Protein AF-A0A9D9U842-F1 (afdb_monomer_lite)

Secondary structure (DSSP, 8-state):
--EEEEEEEEEEES-HHHHHHHHHHTS-PEEPSS-TT-----TT-TT-S-TTTTS-B-TTS-EEEESSSBS-SEEEEE-SSS-EEEEEEEEESSHHHHHHHHHHHHHTT--EEEPPHHHHHTTTEEEEEEEE-TT--EEEEEEEE-B------TTS-----GGGS--

Foldseek 3Di:
DDFQEFQAFEKEDQAQPVVLCCCQVPVLWFWQCAQQLFDCADPPDPPRGHPCNRVQADPQRKGFTAAFQFSGHYIYHYDPDDMDTQEIETEDADDVRLVVVQVVCVVVVWDKDWDDCSVCSNQQFRTWMWTADPVRHIYIYTYHGDGPGDDDGSVRDHDDCVSVYGD

Sequence (167 aa):
MKICALGYIGIGVPDPRACLDYATSVLGLMPARACPGEDWGMPAVPGSGPASAGSGIAADGSVYLKMDDWQWRIGVHPRAGRAGLMYLGLEVAGALELEQALAELRAAGCEARAATETEARARAVTGMGHTRDPMGTAIELVYGPVKDRKFVSPAGMEFGAGALGVG

Structure (mmCIF, N/CA/C/O backbone):
data_AF-A0A9D9U842-F1
#
_entry.id   AF-A0A9D9U842-F1
#
loop_
_atom_site.group_PDB
_atom_site.id
_atom_site.type_symbol
_atom_site.label_atom_id
_atom_site.label_alt_id
_atom_site.label_comp_id
_atom_site.label_asym_id
_atom_site.label_entity_id
_atom_site.label_seq_id
_atom_site.pdbx_PDB_ins_code
_atom_site.Cartn_x
_atom_site.Cartn_y
_atom_site.Cartn_z
_atom_site.occupancy
_atom_site.B_iso_or_equiv
_atom_site.auth_seq_id
_atom_site.auth_comp_id
_atom_site.auth_asym_id
_atom_site.auth_atom_id
_atom_site.pdbx_PDB_model_num
ATOM 1 N N . MET A 1 1 ? -18.856 -1.326 11.907 1.00 83.62 1 MET A N 1
ATOM 2 C CA . MET A 1 1 ? -17.689 -1.207 11.011 1.00 83.62 1 MET A CA 1
ATOM 3 C C . MET A 1 1 ? -17.919 -2.102 9.807 1.00 83.62 1 MET A C 1
ATOM 5 O O . MET A 1 1 ? -18.192 -3.283 9.993 1.00 83.62 1 MET A O 1
ATOM 9 N N . LYS A 1 2 ? -17.848 -1.558 8.586 1.00 88.62 2 LYS A N 1
ATOM 10 C CA . LYS A 1 2 ? -18.031 -2.317 7.340 1.00 88.62 2 LYS A CA 1
ATOM 11 C C . LYS A 1 2 ? -16.715 -2.356 6.565 1.00 88.62 2 LYS A C 1
ATOM 13 O O . LYS A 1 2 ? -16.320 -1.350 5.987 1.00 88.62 2 LYS A O 1
ATOM 18 N N . ILE A 1 3 ? -16.060 -3.514 6.572 1.00 92.38 3 ILE A N 1
ATOM 19 C CA . ILE A 1 3 ? -14.848 -3.769 5.785 1.00 92.38 3 ILE A CA 1
ATOM 20 C C . ILE A 1 3 ? -15.253 -4.325 4.420 1.00 92.38 3 ILE A C 1
ATOM 22 O O . ILE A 1 3 ? -16.099 -5.216 4.338 1.00 92.38 3 ILE A O 1
ATOM 26 N N . CYS A 1 4 ? -14.666 -3.779 3.359 1.00 92.44 4 CYS A N 1
ATOM 27 C CA . CYS A 1 4 ? -14.902 -4.183 1.978 1.00 92.44 4 CYS A CA 1
ATOM 28 C C . CYS A 1 4 ? -13.992 -5.344 1.573 1.00 92.44 4 CYS A C 1
ATOM 30 O O . CYS A 1 4 ? -14.483 -6.339 1.051 1.00 92.44 4 CYS A O 1
ATOM 32 N N . ALA A 1 5 ? -12.686 -5.220 1.822 1.00 92.50 5 ALA A N 1
ATOM 33 C CA . ALA A 1 5 ? -11.689 -6.205 1.416 1.00 92.50 5 ALA A CA 1
ATOM 34 C C . ALA A 1 5 ? -10.371 -6.036 2.189 1.00 92.50 5 ALA A C 1
ATOM 36 O O . ALA A 1 5 ? -10.120 -5.002 2.816 1.00 92.50 5 ALA A O 1
ATOM 37 N N . LEU A 1 6 ? -9.495 -7.039 2.085 1.00 94.69 6 LEU A N 1
ATOM 38 C CA . LEU A 1 6 ? -8.070 -6.860 2.359 1.00 94.69 6 LEU A CA 1
ATOM 39 C C . LEU A 1 6 ? -7.451 -6.058 1.204 1.00 94.69 6 LEU A C 1
ATOM 41 O O . LEU A 1 6 ? -7.410 -6.519 0.065 1.00 94.69 6 LEU A O 1
ATOM 45 N N . GLY A 1 7 ? -6.998 -4.844 1.503 1.00 95.00 7 GLY A N 1
ATOM 46 C CA . GLY A 1 7 ? -6.401 -3.912 0.552 1.00 95.00 7 GLY A CA 1
ATOM 47 C C . GLY A 1 7 ? -4.949 -4.256 0.244 1.00 95.00 7 GLY A C 1
ATOM 48 O O . GLY A 1 7 ? -4.604 -4.493 -0.910 1.00 95.00 7 GLY A O 1
ATOM 49 N N . TYR A 1 8 ? -4.099 -4.307 1.265 1.00 97.31 8 TYR A N 1
ATOM 50 C CA . TYR A 1 8 ? -2.678 -4.614 1.105 1.00 97.31 8 TYR A CA 1
ATOM 51 C C . TYR A 1 8 ? -2.069 -5.180 2.385 1.00 97.31 8 TYR A C 1
ATOM 53 O O . TYR A 1 8 ? -2.651 -5.084 3.468 1.00 97.31 8 TYR A O 1
ATOM 61 N N . ILE A 1 9 ? -0.857 -5.717 2.270 1.00 97.94 9 ILE A N 1
ATOM 62 C CA . ILE A 1 9 ? -0.043 -6.132 3.416 1.00 97.94 9 ILE A CA 1
ATOM 63 C C . ILE A 1 9 ? 1.366 -5.548 3.325 1.00 97.94 9 ILE A C 1
ATOM 65 O O . ILE A 1 9 ? 1.899 -5.354 2.232 1.00 97.94 9 ILE A O 1
ATOM 69 N N . GLY A 1 10 ? 1.972 -5.306 4.482 1.00 98.19 10 GLY A N 1
ATOM 70 C CA . GLY A 1 10 ? 3.379 -4.950 4.618 1.00 98.19 10 GLY A CA 1
ATOM 71 C C . GLY A 1 10 ? 4.131 -6.018 5.386 1.00 98.19 10 GLY A C 1
ATOM 72 O O . GLY A 1 10 ? 3.723 -6.362 6.496 1.00 98.19 10 GLY A O 1
ATOM 73 N N . ILE A 1 11 ? 5.236 -6.517 4.846 1.00 97.88 11 ILE A N 1
ATOM 74 C CA . ILE A 1 11 ? 6.110 -7.481 5.521 1.00 97.88 11 ILE A CA 1
ATOM 75 C C . ILE A 1 11 ? 7.526 -6.926 5.649 1.00 97.88 11 ILE A C 1
ATOM 77 O O . ILE A 1 11 ? 8.030 -6.268 4.748 1.00 97.88 11 ILE A O 1
ATOM 81 N N . GLY A 1 12 ? 8.175 -7.191 6.776 1.00 98.06 12 GLY A N 1
ATOM 82 C CA . GLY A 1 12 ? 9.579 -6.858 6.996 1.00 98.06 12 GLY A CA 1
ATOM 83 C C . GLY A 1 12 ? 10.440 -8.090 6.783 1.00 98.06 12 GLY A C 1
ATOM 84 O O . GLY A 1 12 ? 10.120 -9.143 7.337 1.00 98.06 12 GLY A O 1
ATOM 85 N N . VAL A 1 13 ? 11.524 -7.970 6.019 1.00 97.94 13 VAL A N 1
ATOM 86 C CA . VAL A 1 13 ? 12.458 -9.071 5.731 1.00 97.94 13 VAL A CA 1
ATOM 87 C C . VAL A 1 13 ? 13.910 -8.572 5.681 1.00 97.94 13 VAL A C 1
ATOM 89 O O . VAL A 1 13 ? 14.136 -7.395 5.401 1.00 97.94 13 VAL A O 1
ATOM 92 N N . PRO A 1 14 ? 14.911 -9.447 5.897 1.00 96.81 14 PRO A N 1
ATOM 93 C CA . PRO A 1 14 ? 16.318 -9.064 5.760 1.00 96.81 14 PRO A CA 1
ATOM 94 C C . PRO A 1 14 ? 16.729 -8.695 4.328 1.00 96.81 14 PRO A C 1
ATOM 96 O O . PRO A 1 14 ? 17.587 -7.837 4.156 1.00 96.81 14 PRO A O 1
ATOM 99 N N . ASP A 1 15 ? 16.118 -9.329 3.320 1.00 96.69 15 ASP A N 1
ATOM 100 C CA . ASP A 1 15 ? 16.435 -9.118 1.904 1.00 96.69 15 ASP A CA 1
ATOM 101 C C . ASP A 1 15 ? 15.155 -8.964 1.058 1.00 96.69 15 ASP A C 1
ATOM 103 O O . ASP A 1 15 ? 14.601 -9.951 0.561 1.00 96.69 15 ASP A O 1
ATOM 107 N N . PRO A 1 16 ? 14.649 -7.726 0.894 1.00 98.19 16 PRO A N 1
ATOM 108 C CA . PRO A 1 16 ? 13.497 -7.457 0.037 1.00 98.19 16 PRO A CA 1
ATOM 109 C C . PRO A 1 16 ? 13.744 -7.787 -1.436 1.00 98.19 16 PRO A C 1
ATOM 111 O O . PRO A 1 16 ? 12.796 -8.106 -2.158 1.00 98.19 16 PRO A O 1
ATOM 114 N N . ARG A 1 17 ? 15.000 -7.737 -1.900 1.00 97.56 17 ARG A N 1
ATOM 115 C CA . ARG A 1 17 ? 15.325 -7.980 -3.305 1.00 97.56 17 ARG A CA 1
ATOM 116 C C . ARG A 1 17 ? 15.149 -9.450 -3.665 1.00 97.56 17 ARG A C 1
ATOM 118 O O . ARG A 1 17 ? 14.529 -9.740 -4.684 1.00 97.56 17 ARG A O 1
ATOM 125 N N . ALA A 1 18 ? 15.585 -10.360 -2.798 1.00 97.19 18 ALA A N 1
ATOM 126 C CA . ALA A 1 18 ? 15.311 -11.786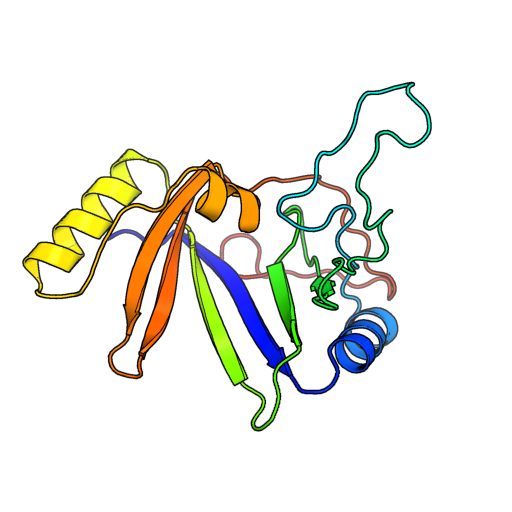 -2.968 1.00 97.19 18 ALA A CA 1
ATOM 127 C C . ALA A 1 18 ? 13.799 -12.079 -3.036 1.00 97.19 18 ALA A C 1
ATOM 129 O O . ALA A 1 18 ? 13.356 -12.900 -3.842 1.00 97.19 18 ALA A O 1
ATOM 130 N N . CYS A 1 19 ? 12.987 -11.376 -2.236 1.00 97.25 19 CYS A N 1
ATOM 131 C CA . CYS A 1 19 ? 11.530 -11.491 -2.307 1.00 97.25 19 CYS A CA 1
ATOM 132 C C . CYS A 1 19 ? 10.965 -10.974 -3.636 1.00 97.25 19 CYS A C 1
ATOM 134 O O . CYS A 1 19 ? 10.089 -11.630 -4.194 1.00 97.25 19 CYS A O 1
ATOM 136 N N . LEU A 1 20 ? 11.458 -9.842 -4.156 1.00 98.06 20 LEU A N 1
ATOM 137 C CA . LEU A 1 20 ? 11.066 -9.315 -5.470 1.00 98.06 20 LEU A CA 1
ATOM 138 C C . LEU A 1 20 ? 11.361 -10.321 -6.586 1.00 98.06 20 LEU A C 1
ATOM 140 O O . LEU A 1 20 ? 10.490 -10.609 -7.409 1.00 98.06 20 LEU A O 1
ATOM 144 N N . ASP A 1 21 ? 12.572 -10.874 -6.603 1.00 97.94 21 ASP A N 1
ATOM 145 C CA . ASP A 1 21 ? 12.995 -11.805 -7.646 1.00 97.94 21 ASP A CA 1
ATOM 146 C C . ASP A 1 21 ? 12.134 -13.082 -7.605 1.00 97.94 21 ASP A C 1
ATOM 148 O O . ASP A 1 21 ? 11.609 -13.505 -8.635 1.00 97.94 21 ASP A O 1
ATOM 152 N N . TYR A 1 22 ? 11.880 -13.649 -6.420 1.00 97.62 22 TYR A N 1
ATOM 153 C CA . TYR A 1 22 ? 10.981 -14.801 -6.259 1.00 97.62 22 TYR A CA 1
ATOM 154 C C . TYR A 1 22 ? 9.530 -14.486 -6.662 1.00 97.62 22 TYR A C 1
ATOM 156 O O . TYR A 1 22 ? 8.907 -15.230 -7.420 1.00 97.62 22 TYR A O 1
ATOM 164 N N . ALA A 1 23 ? 8.991 -13.362 -6.190 1.00 97.12 23 ALA A N 1
ATOM 165 C CA . ALA A 1 23 ? 7.627 -12.930 -6.471 1.00 97.12 23 ALA A CA 1
ATOM 166 C C . ALA A 1 23 ? 7.361 -12.774 -7.974 1.00 97.12 23 ALA A C 1
ATOM 168 O O . ALA A 1 23 ? 6.306 -13.170 -8.468 1.00 97.12 23 ALA A O 1
ATOM 169 N N . THR A 1 24 ? 8.321 -12.210 -8.700 1.00 96.75 24 THR A N 1
ATOM 170 C CA . THR A 1 24 ? 8.173 -11.906 -10.126 1.00 96.75 24 THR A CA 1
ATOM 171 C C . THR A 1 24 ? 8.461 -13.110 -11.012 1.00 96.75 24 THR A C 1
ATOM 173 O O . THR A 1 24 ? 7.703 -13.372 -11.944 1.00 96.75 24 THR A O 1
ATOM 176 N N . SER A 1 25 ? 9.515 -13.871 -10.710 1.00 95.62 25 SER A N 1
ATOM 177 C CA . SER A 1 25 ? 9.940 -15.009 -11.536 1.00 95.62 25 SER A CA 1
ATOM 178 C C . SER A 1 25 ? 9.152 -16.292 -11.277 1.00 95.62 25 SER A C 1
ATOM 180 O O . SER A 1 25 ? 9.032 -17.116 -12.181 1.00 95.62 25 SER A O 1
ATOM 182 N N . VAL A 1 26 ? 8.615 -16.469 -10.065 1.00 95.62 26 VAL A N 1
ATOM 183 C CA . VAL A 1 26 ? 7.923 -17.703 -9.661 1.00 95.62 26 VAL A CA 1
ATOM 184 C C . VAL A 1 26 ? 6.434 -17.470 -9.455 1.00 95.62 26 VAL A C 1
ATOM 186 O O . VAL A 1 26 ? 5.626 -18.226 -9.985 1.00 95.62 26 VAL A O 1
ATOM 189 N N . LEU A 1 27 ? 6.056 -16.440 -8.693 1.00 95.00 27 LEU A N 1
ATOM 190 C CA . LEU A 1 27 ? 4.654 -16.218 -8.314 1.00 95.00 27 LEU A CA 1
ATOM 191 C C . LEU A 1 27 ? 3.863 -15.373 -9.320 1.00 95.00 27 LEU A C 1
ATOM 193 O O . LEU A 1 27 ? 2.673 -15.157 -9.121 1.00 95.00 27 LEU A O 1
ATOM 197 N N . GLY A 1 28 ? 4.509 -14.857 -10.368 1.00 95.44 28 GLY A N 1
ATOM 198 C CA . GLY A 1 28 ? 3.844 -14.053 -11.391 1.00 95.44 28 GLY A CA 1
ATOM 199 C C . GLY A 1 28 ? 3.331 -12.697 -10.896 1.00 95.44 28 GLY A C 1
ATOM 200 O O . GLY A 1 28 ? 2.463 -12.107 -11.543 1.00 95.44 28 GLY A O 1
ATOM 201 N N . LEU A 1 29 ? 3.856 -12.191 -9.780 1.00 96.44 29 LEU A N 1
ATOM 202 C CA . LEU A 1 29 ? 3.571 -10.846 -9.289 1.00 96.44 29 LEU A CA 1
ATOM 203 C C . LEU A 1 29 ? 4.289 -9.805 -10.145 1.00 96.44 29 LEU A C 1
ATOM 205 O O . LEU A 1 29 ? 5.413 -10.020 -10.593 1.00 96.44 29 LEU A O 1
ATOM 209 N N . MET A 1 30 ? 3.662 -8.653 -10.358 1.00 97.38 30 MET A N 1
ATOM 210 C CA . MET A 1 30 ? 4.258 -7.567 -11.134 1.00 97.38 30 MET A CA 1
ATOM 211 C C . MET A 1 30 ? 4.914 -6.552 -10.187 1.00 97.38 30 MET A C 1
ATOM 213 O O . MET A 1 30 ? 4.289 -6.187 -9.192 1.00 97.38 30 MET A O 1
ATOM 217 N N . PRO A 1 31 ? 6.125 -6.034 -10.459 1.00 98.00 31 PRO A N 1
ATOM 218 C CA . PRO A 1 31 ? 6.635 -4.880 -9.726 1.00 98.00 31 PRO A CA 1
ATOM 219 C C . PRO A 1 31 ? 5.719 -3.665 -9.909 1.00 98.00 31 PRO A C 1
ATOM 221 O O . PRO A 1 31 ? 5.155 -3.450 -10.986 1.00 98.00 31 PRO A O 1
ATOM 224 N N . ALA A 1 32 ? 5.570 -2.850 -8.868 1.00 97.62 32 ALA A N 1
ATOM 225 C CA . ALA A 1 32 ? 4.801 -1.620 -8.966 1.00 97.62 32 ALA A CA 1
ATOM 226 C C . ALA A 1 32 ? 5.416 -0.677 -10.014 1.00 97.62 32 ALA A C 1
ATOM 228 O O . ALA A 1 32 ? 6.629 -0.463 -10.065 1.00 97.62 32 ALA A O 1
ATOM 229 N N . ARG A 1 33 ? 4.559 -0.077 -10.845 1.00 95.69 33 ARG A N 1
ATOM 230 C CA . ARG A 1 33 ? 4.979 0.866 -11.899 1.00 95.69 33 ARG A CA 1
ATOM 231 C C . ARG A 1 33 ? 5.502 2.192 -11.336 1.00 95.69 33 ARG A C 1
ATOM 233 O O . ARG A 1 33 ? 6.304 2.857 -11.984 1.00 95.69 33 ARG A O 1
ATOM 240 N N . ALA A 1 34 ? 5.009 2.545 -10.156 1.00 96.44 34 ALA A N 1
ATOM 241 C CA . ALA A 1 34 ? 5.459 3.631 -9.305 1.00 96.44 34 ALA A CA 1
ATOM 242 C C . ALA A 1 34 ? 5.388 3.128 -7.861 1.00 96.44 34 ALA A C 1
ATOM 244 O O . ALA A 1 34 ? 4.383 2.510 -7.484 1.00 96.44 34 ALA A O 1
ATOM 245 N N . CYS A 1 35 ? 6.398 3.395 -7.042 1.00 97.56 35 CYS A N 1
ATOM 246 C CA . CYS A 1 35 ? 6.310 3.119 -5.611 1.00 97.56 35 CYS A CA 1
ATOM 247 C C . CYS A 1 35 ? 5.296 4.081 -4.965 1.00 97.56 35 CYS A C 1
ATOM 249 O O . CYS A 1 35 ? 5.126 5.212 -5.436 1.00 97.56 35 CYS A O 1
ATOM 251 N N . PRO A 1 36 ? 4.562 3.661 -3.920 1.00 97.31 36 PRO A N 1
ATOM 252 C CA . PRO A 1 36 ? 3.634 4.559 -3.251 1.00 97.31 36 PRO A CA 1
ATOM 253 C C . PRO A 1 36 ? 4.383 5.756 -2.659 1.00 97.31 36 PRO A C 1
ATOM 255 O O . PRO A 1 36 ? 5.510 5.634 -2.184 1.00 97.31 36 PRO A O 1
ATOM 258 N N . GLY A 1 37 ? 3.760 6.931 -2.727 1.00 94.81 37 GLY A N 1
ATOM 259 C CA . GLY A 1 37 ? 4.397 8.199 -2.373 1.00 94.81 37 GLY A CA 1
ATOM 260 C C . GLY A 1 37 ? 5.054 8.933 -3.545 1.00 94.81 37 GLY A C 1
ATOM 261 O O . GLY A 1 37 ? 5.202 10.151 -3.452 1.00 94.81 37 GLY A O 1
ATOM 262 N N . GLU A 1 38 ? 5.384 8.253 -4.647 1.00 94.69 38 GLU A N 1
ATOM 263 C CA . GLU A 1 38 ? 6.007 8.879 -5.821 1.00 94.69 38 GLU A CA 1
ATOM 264 C C . GLU A 1 38 ? 5.006 9.661 -6.681 1.00 94.69 38 GLU A C 1
ATOM 266 O O . GLU A 1 38 ? 3.819 9.331 -6.762 1.00 94.69 38 GLU A O 1
ATOM 271 N N . ASP A 1 39 ? 5.508 10.688 -7.367 1.00 90.50 39 ASP A N 1
ATOM 272 C CA . ASP A 1 39 ? 4.759 11.387 -8.404 1.00 90.50 39 ASP A CA 1
ATOM 273 C C . ASP A 1 39 ? 4.814 10.625 -9.728 1.00 90.50 39 ASP A C 1
ATOM 275 O O . ASP A 1 39 ? 5.850 10.110 -10.143 1.00 90.50 39 ASP A O 1
ATOM 279 N N . TRP A 1 40 ? 3.684 10.597 -10.433 1.00 89.56 40 TRP A N 1
ATOM 280 C CA . TRP A 1 40 ? 3.586 9.984 -11.760 1.00 89.56 40 TRP A CA 1
ATOM 281 C C . TRP A 1 40 ? 4.225 10.822 -12.872 1.00 89.56 40 TRP A C 1
ATOM 283 O O . TRP A 1 40 ? 4.356 10.348 -14.003 1.00 89.56 40 TRP A O 1
ATOM 293 N N . GLY A 1 41 ? 4.633 12.047 -12.548 1.00 90.19 41 GLY A N 1
ATOM 294 C CA . GLY A 1 41 ? 5.219 12.985 -13.488 1.00 90.19 41 GLY A CA 1
ATOM 295 C C . GLY A 1 41 ? 4.218 13.675 -14.395 1.00 90.19 41 GLY A C 1
ATOM 296 O O . GLY A 1 41 ? 3.001 13.525 -14.269 1.00 90.19 41 GLY A O 1
ATOM 297 N N . MET A 1 42 ? 4.765 14.452 -15.326 1.00 89.25 42 MET A N 1
ATOM 298 C CA . MET A 1 42 ? 3.999 15.194 -16.317 1.00 89.25 42 MET A CA 1
ATOM 299 C C . MET A 1 42 ? 4.151 14.540 -17.692 1.00 89.25 42 MET A C 1
ATOM 301 O O . MET A 1 42 ? 5.277 14.261 -18.124 1.00 89.25 42 MET A O 1
ATOM 305 N N . PRO A 1 43 ? 3.043 14.327 -18.425 1.00 87.25 43 PRO A N 1
ATOM 306 C CA . PRO A 1 43 ? 3.116 13.874 -19.805 1.00 87.25 43 PRO A CA 1
ATOM 307 C C . PRO A 1 43 ? 4.055 14.759 -20.635 1.00 87.25 43 PRO A C 1
ATOM 309 O O . PRO A 1 43 ? 4.039 15.981 -20.509 1.00 87.25 43 PRO A O 1
ATOM 312 N N . ALA A 1 44 ? 4.865 14.129 -21.488 1.00 88.56 44 ALA A N 1
ATOM 313 C CA . ALA A 1 44 ? 5.838 14.778 -22.373 1.00 88.56 44 ALA A CA 1
ATOM 314 C C . ALA A 1 44 ? 7.009 15.527 -21.696 1.00 88.56 44 ALA A C 1
ATOM 316 O O . ALA A 1 44 ? 7.799 16.142 -22.410 1.00 88.56 44 ALA A O 1
ATOM 317 N N . VAL A 1 45 ? 7.189 15.433 -20.371 1.00 92.94 45 VAL A N 1
ATOM 318 C CA . VAL A 1 45 ? 8.389 15.947 -19.682 1.00 92.94 45 VAL A CA 1
ATOM 319 C C . VAL A 1 45 ? 9.344 14.785 -19.364 1.00 92.94 45 VAL A C 1
ATOM 321 O O . VAL A 1 45 ? 9.049 13.989 -18.463 1.00 92.94 45 VAL A O 1
ATOM 324 N N . PRO A 1 46 ? 10.486 14.652 -20.074 1.00 88.75 46 PRO A N 1
ATOM 325 C CA . PRO A 1 46 ? 11.445 13.574 -19.838 1.00 88.75 46 PRO A CA 1
ATOM 326 C C . PRO A 1 46 ? 11.958 13.560 -18.396 1.00 88.75 46 PRO A C 1
ATOM 328 O O . PRO A 1 46 ? 12.262 14.607 -17.832 1.00 88.75 46 PRO A O 1
ATOM 331 N N . GLY A 1 47 ? 12.049 12.370 -17.799 1.00 86.81 47 GLY A N 1
ATOM 332 C CA . GLY A 1 47 ? 12.561 12.193 -16.436 1.00 86.81 47 GLY A CA 1
ATOM 333 C C . GLY A 1 47 ? 11.630 12.668 -15.316 1.00 86.81 47 GLY A C 1
ATOM 334 O O . GLY A 1 47 ? 11.992 12.533 -14.156 1.00 86.81 47 GLY A O 1
ATOM 335 N N . SER A 1 48 ? 10.435 13.183 -15.631 1.00 91.75 48 SER A N 1
ATOM 336 C CA . SER A 1 48 ? 9.473 13.614 -14.604 1.00 91.75 48 SER A CA 1
ATOM 337 C C . SER A 1 48 ? 8.721 12.464 -13.931 1.00 91.75 48 SER A C 1
ATOM 339 O O . SER A 1 48 ? 8.021 12.699 -12.954 1.00 91.75 48 SER A O 1
ATOM 341 N N . GLY A 1 49 ? 8.822 11.249 -14.478 1.00 91.56 49 GLY A N 1
ATOM 342 C CA . GLY A 1 49 ? 8.112 10.076 -13.981 1.00 91.56 49 GLY A CA 1
ATOM 343 C C . GLY A 1 49 ? 8.607 9.575 -12.616 1.00 91.56 49 GLY A C 1
ATOM 344 O O . GLY A 1 49 ? 9.555 10.123 -12.053 1.00 91.56 49 GLY A O 1
ATOM 345 N N . PRO A 1 50 ? 7.990 8.496 -12.106 1.00 94.56 50 PRO A N 1
ATOM 346 C CA . PRO A 1 50 ? 8.332 7.931 -10.806 1.00 94.56 50 PRO A CA 1
ATOM 347 C C . PRO A 1 50 ? 9.809 7.534 -10.729 1.00 94.56 50 PRO A C 1
ATOM 349 O O . PRO A 1 50 ? 10.331 6.924 -11.667 1.00 94.56 50 PRO A O 1
ATOM 352 N N . ALA A 1 51 ? 10.468 7.826 -9.604 1.00 93.94 51 ALA A N 1
ATOM 353 C CA . ALA A 1 51 ? 11.889 7.526 -9.413 1.00 93.94 51 ALA A CA 1
ATOM 354 C C . ALA A 1 51 ? 12.181 6.018 -9.493 1.00 93.94 51 ALA A C 1
ATOM 356 O O . ALA A 1 51 ? 13.210 5.615 -10.034 1.00 93.94 51 ALA A O 1
ATOM 357 N N . SER A 1 52 ? 11.246 5.182 -9.037 1.00 95.00 52 SER A N 1
ATOM 358 C CA . SER A 1 52 ? 11.315 3.725 -9.177 1.00 95.00 52 SER A CA 1
ATOM 359 C C . SER A 1 52 ? 11.337 3.235 -10.630 1.00 95.00 52 SER A C 1
ATOM 361 O O . SER A 1 52 ? 11.769 2.106 -10.870 1.00 95.00 52 SER A O 1
ATOM 363 N N . ALA A 1 53 ? 10.874 4.033 -11.601 1.00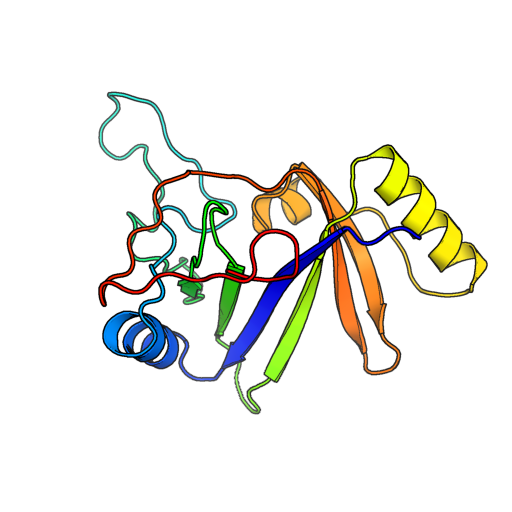 93.56 53 ALA A N 1
ATOM 364 C CA . ALA A 1 53 ? 10.858 3.715 -13.032 1.00 93.56 53 ALA A CA 1
ATOM 365 C C . ALA A 1 53 ? 10.303 2.311 -13.371 1.00 93.56 53 ALA A C 1
ATOM 367 O O . ALA A 1 53 ? 10.766 1.649 -14.300 1.00 93.56 53 ALA A O 1
ATOM 368 N N . GLY A 1 54 ? 9.316 1.836 -12.605 1.00 94.44 54 GLY A N 1
ATOM 369 C CA . GLY A 1 54 ? 8.705 0.516 -12.779 1.00 94.44 54 GLY A CA 1
ATOM 370 C C . GLY A 1 54 ? 9.516 -0.673 -12.262 1.00 94.44 54 GLY A C 1
ATOM 371 O O . GLY A 1 54 ? 9.105 -1.813 -12.460 1.00 94.44 54 GLY A O 1
ATOM 372 N N . SER A 1 55 ? 10.631 -0.435 -11.570 1.00 97.19 55 SER A N 1
ATOM 373 C CA . SER A 1 55 ? 11.367 -1.490 -10.860 1.00 97.19 55 SER A CA 1
ATOM 374 C C . SER A 1 55 ? 10.611 -2.029 -9.643 1.00 97.19 55 SER A C 1
ATOM 376 O O . SER A 1 55 ? 10.933 -3.110 -9.158 1.00 97.19 55 SER A O 1
ATOM 378 N N . GLY A 1 56 ? 9.633 -1.272 -9.132 1.00 97.62 56 GLY A N 1
ATOM 379 C CA . GLY A 1 56 ? 8.959 -1.550 -7.869 1.00 97.62 56 GLY A CA 1
ATOM 380 C C . GLY A 1 56 ? 9.863 -1.395 -6.645 1.00 97.62 56 GLY A C 1
ATOM 381 O O . GLY A 1 56 ? 9.478 -1.862 -5.582 1.00 97.62 56 GLY A O 1
ATOM 382 N N . ILE A 1 57 ? 11.045 -0.783 -6.772 1.00 98.38 57 ILE A N 1
ATOM 383 C CA . ILE A 1 57 ? 12.017 -0.607 -5.685 1.00 98.38 57 ILE A CA 1
ATOM 384 C C . ILE A 1 57 ? 12.024 0.860 -5.265 1.00 98.38 57 ILE A C 1
ATOM 386 O O . ILE A 1 57 ? 12.213 1.753 -6.091 1.00 98.38 57 ILE A O 1
ATOM 390 N N . ALA A 1 58 ? 11.807 1.112 -3.979 1.00 97.81 58 ALA A N 1
ATOM 391 C CA . ALA A 1 58 ? 11.897 2.433 -3.377 1.00 97.81 58 ALA A CA 1
ATOM 392 C C . ALA A 1 58 ? 13.330 2.742 -2.913 1.00 97.81 58 ALA A C 1
ATOM 394 O O . ALA A 1 58 ? 14.165 1.851 -2.751 1.00 97.81 58 ALA A O 1
ATOM 395 N N . ALA A 1 59 ? 13.611 4.024 -2.669 1.00 96.00 59 ALA A N 1
ATOM 396 C CA . ALA A 1 59 ? 14.944 4.503 -2.293 1.00 96.00 59 ALA A CA 1
ATOM 397 C C . ALA A 1 59 ? 15.477 3.910 -0.975 1.00 96.00 59 ALA A C 1
ATOM 399 O O . ALA A 1 59 ? 16.687 3.821 -0.787 1.00 96.00 59 ALA A O 1
ATOM 400 N N . ASP A 1 60 ? 14.587 3.496 -0.072 1.00 96.44 60 ASP A N 1
ATOM 401 C CA . ASP A 1 60 ? 14.940 2.848 1.193 1.00 96.44 60 ASP A CA 1
ATOM 402 C C . ASP A 1 60 ? 15.240 1.346 1.041 1.00 96.44 60 ASP A C 1
ATOM 404 O O . ASP A 1 60 ? 15.626 0.707 2.014 1.00 96.44 60 ASP A O 1
ATOM 408 N N . GLY A 1 61 ? 15.078 0.778 -0.159 1.00 97.62 61 GLY A N 1
ATOM 409 C CA . GLY A 1 61 ? 15.222 -0.652 -0.432 1.00 97.62 61 GLY A CA 1
ATOM 410 C C . GLY A 1 61 ? 13.931 -1.456 -0.266 1.00 97.62 61 GLY A C 1
ATOM 411 O O . GLY A 1 61 ? 13.954 -2.673 -0.455 1.00 97.62 61 GLY A O 1
ATOM 412 N N . SER A 1 62 ? 12.807 -0.815 0.066 1.00 98.56 62 SER A N 1
ATOM 413 C CA . SER A 1 62 ? 11.499 -1.468 0.046 1.00 98.56 62 SER A CA 1
ATOM 414 C C . SER A 1 62 ? 11.110 -1.854 -1.377 1.00 98.56 62 SER A C 1
ATOM 416 O O . SER A 1 62 ? 11.390 -1.119 -2.324 1.00 98.56 62 SER A O 1
ATOM 418 N N . VAL A 1 63 ? 10.424 -2.984 -1.533 1.00 98.62 63 VAL A N 1
ATOM 419 C CA . VAL A 1 63 ? 9.859 -3.413 -2.814 1.00 98.62 63 VAL A CA 1
ATOM 420 C C . VAL A 1 63 ? 8.340 -3.484 -2.745 1.00 98.62 63 VAL A C 1
ATOM 422 O O . VAL A 1 63 ? 7.769 -3.879 -1.730 1.00 98.62 63 VAL A O 1
ATOM 425 N N . TYR A 1 64 ? 7.680 -3.102 -3.832 1.00 98.62 64 TYR A N 1
ATOM 426 C CA . TYR A 1 64 ? 6.229 -3.054 -3.941 1.00 98.62 64 TYR A CA 1
ATOM 427 C C . TYR A 1 64 ? 5.773 -3.895 -5.125 1.00 98.62 64 TYR A C 1
ATOM 429 O O . TYR A 1 64 ? 6.239 -3.725 -6.253 1.00 98.62 64 TYR A O 1
ATOM 437 N N . LEU A 1 65 ? 4.852 -4.811 -4.851 1.00 98.19 65 LEU A N 1
ATOM 438 C CA . LEU A 1 65 ? 4.344 -5.797 -5.796 1.00 98.19 65 LEU A CA 1
ATOM 439 C C . LEU A 1 65 ? 2.844 -5.604 -5.995 1.00 98.19 65 LEU A C 1
ATOM 441 O O . LEU A 1 65 ? 2.098 -5.312 -5.055 1.00 98.19 65 LEU A O 1
ATOM 445 N N . LYS A 1 66 ? 2.408 -5.796 -7.230 1.00 94.81 66 LYS A N 1
ATOM 446 C CA . LYS A 1 66 ? 1.053 -5.618 -7.729 1.00 94.81 66 LYS A CA 1
ATOM 447 C C . LYS A 1 66 ? 0.493 -6.947 -8.232 1.00 94.81 66 LYS A C 1
ATOM 449 O O . LYS A 1 66 ? 1.222 -7.751 -8.813 1.00 94.81 66 LYS A O 1
ATOM 454 N N . MET A 1 67 ? -0.805 -7.138 -7.998 1.00 94.06 67 MET A N 1
ATOM 455 C CA . MET A 1 67 ? -1.555 -8.359 -8.330 1.00 94.06 67 MET A CA 1
ATOM 456 C C . MET A 1 67 ? -2.742 -8.111 -9.264 1.00 94.06 67 MET A C 1
ATOM 458 O O . MET A 1 67 ? -3.182 -9.029 -9.936 1.00 94.06 67 MET A O 1
ATOM 462 N N . ASP A 1 68 ? -3.265 -6.886 -9.287 1.00 93.31 68 ASP A N 1
ATOM 463 C CA . ASP A 1 68 ? -4.517 -6.520 -9.957 1.00 93.31 68 ASP A CA 1
ATOM 464 C C . ASP A 1 68 ? -4.485 -5.039 -10.353 1.00 93.31 68 ASP A C 1
ATOM 466 O O . ASP A 1 68 ? -3.419 -4.526 -10.624 1.00 93.31 68 ASP A O 1
ATOM 470 N N . ASP A 1 69 ? -5.593 -4.298 -10.391 1.00 93.06 69 ASP A N 1
ATOM 471 C CA . ASP A 1 69 ? -5.590 -2.887 -10.802 1.00 93.06 69 ASP A CA 1
ATOM 472 C C . ASP A 1 69 ? -4.902 -1.905 -9.833 1.00 93.06 69 ASP A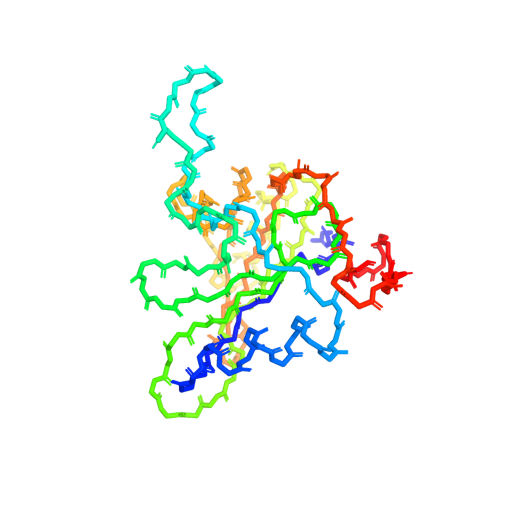 C 1
ATOM 474 O O . ASP A 1 69 ? -4.520 -0.801 -10.258 1.00 93.06 69 ASP A O 1
ATOM 478 N N . TRP A 1 70 ? -4.711 -2.262 -8.559 1.00 94.69 70 TRP A N 1
ATOM 479 C CA . TRP A 1 70 ? -4.142 -1.376 -7.529 1.00 94.69 70 TRP A CA 1
ATOM 480 C C . TRP A 1 70 ? -2.668 -1.111 -7.763 1.00 94.69 70 TRP A C 1
ATOM 482 O O . TRP A 1 70 ? -1.939 -2.026 -8.108 1.00 94.69 70 TRP A O 1
ATOM 492 N N . GLN A 1 71 ? -2.183 0.115 -7.566 1.00 96.12 71 GLN A N 1
ATOM 493 C CA . GLN A 1 71 ? -0.766 0.462 -7.769 1.00 96.12 71 GLN A CA 1
ATOM 494 C C . GLN A 1 71 ? 0.204 -0.549 -7.121 1.00 96.12 71 GLN A C 1
ATOM 496 O O . GLN A 1 71 ? 1.231 -0.869 -7.715 1.00 96.12 71 GLN A O 1
ATOM 501 N N . TRP A 1 72 ? -0.164 -1.096 -5.961 1.00 97.56 72 TRP A N 1
ATOM 502 C CA . TRP A 1 72 ? 0.512 -2.199 -5.284 1.00 97.56 72 TRP A CA 1
ATOM 503 C C . TRP A 1 72 ? -0.459 -2.885 -4.301 1.00 97.56 72 TRP A C 1
ATOM 505 O O . TRP A 1 72 ? -1.490 -2.319 -3.935 1.00 97.56 72 TRP A O 1
ATOM 515 N N . ARG A 1 73 ? -0.131 -4.111 -3.884 1.00 96.56 73 ARG A N 1
ATOM 516 C CA . ARG A 1 73 ? -0.875 -4.920 -2.898 1.00 96.56 73 ARG A CA 1
ATOM 517 C C . ARG A 1 73 ? 0.030 -5.504 -1.806 1.00 96.56 73 ARG A C 1
ATOM 519 O O . ARG A 1 73 ? -0.437 -5.781 -0.706 1.00 96.56 73 ARG A O 1
ATOM 526 N N . ILE A 1 74 ? 1.320 -5.696 -2.090 1.00 98.19 74 ILE A N 1
ATOM 527 C CA . ILE A 1 74 ? 2.290 -6.249 -1.136 1.00 98.19 74 ILE A CA 1
ATOM 528 C C . ILE A 1 74 ? 3.496 -5.315 -1.067 1.00 98.19 74 ILE A C 1
ATOM 530 O O . ILE A 1 74 ? 4.174 -5.107 -2.073 1.00 98.19 74 ILE A O 1
ATOM 534 N N . GLY A 1 75 ? 3.747 -4.754 0.113 1.00 98.50 75 GLY A N 1
ATOM 535 C CA . GLY A 1 75 ? 4.962 -4.014 0.439 1.00 98.50 75 GLY A CA 1
ATOM 536 C C . GLY A 1 75 ? 5.927 -4.909 1.211 1.00 98.50 75 GLY A C 1
ATOM 537 O O . GLY A 1 75 ? 5.533 -5.581 2.166 1.00 98.50 75 GLY A O 1
ATOM 538 N N . VAL A 1 76 ? 7.190 -4.936 0.807 1.00 98.62 76 VAL A N 1
ATOM 539 C CA . VAL A 1 76 ? 8.244 -5.714 1.460 1.00 98.62 76 VAL A CA 1
ATOM 540 C C . VAL A 1 76 ? 9.365 -4.762 1.843 1.00 98.62 76 VAL A C 1
ATOM 542 O O . VAL A 1 76 ? 9.982 -4.146 0.982 1.00 98.62 76 VAL A O 1
ATOM 545 N N . HIS A 1 77 ? 9.621 -4.629 3.137 1.00 98.31 77 HIS A N 1
ATOM 546 C CA . HIS A 1 77 ? 10.494 -3.603 3.693 1.00 98.31 77 HIS A CA 1
ATOM 547 C C . HIS A 1 77 ? 11.777 -4.212 4.263 1.00 98.31 77 HIS A C 1
ATOM 549 O O . HIS A 1 77 ? 11.716 -5.292 4.867 1.00 98.31 77 HIS A O 1
ATOM 555 N N . PRO A 1 78 ? 12.929 -3.527 4.146 1.00 97.94 78 PRO A N 1
ATOM 556 C CA . PRO A 1 78 ? 14.140 -3.944 4.831 1.00 97.94 78 PRO A CA 1
ATOM 557 C C . PRO A 1 78 ? 13.916 -3.932 6.342 1.00 97.94 78 PRO A C 1
ATOM 559 O O . PRO A 1 78 ? 13.521 -2.925 6.934 1.00 97.94 78 PRO A O 1
ATOM 562 N N . ARG A 1 79 ? 14.185 -5.063 6.989 1.00 96.06 79 ARG A N 1
ATOM 563 C CA . ARG A 1 79 ? 14.105 -5.203 8.440 1.00 96.06 79 ARG A CA 1
ATOM 564 C C . ARG A 1 79 ? 15.174 -6.161 8.935 1.00 96.06 79 ARG A C 1
ATOM 566 O O . ARG A 1 79 ? 15.203 -7.330 8.559 1.00 96.06 79 ARG A O 1
ATOM 573 N N . ALA A 1 80 ? 16.007 -5.679 9.853 1.00 90.88 80 ALA A N 1
ATOM 574 C CA . ALA A 1 80 ? 16.937 -6.536 10.570 1.00 90.88 80 ALA A CA 1
ATOM 575 C C . ALA A 1 80 ? 16.187 -7.507 11.499 1.00 90.88 80 ALA A C 1
ATOM 577 O O . ALA A 1 80 ? 15.210 -7.146 12.160 1.00 90.88 80 ALA A O 1
ATOM 578 N N . GLY A 1 81 ? 16.681 -8.740 11.591 1.00 88.38 81 GLY A N 1
ATOM 579 C CA . GLY A 1 81 ? 16.134 -9.756 12.485 1.00 88.38 81 GLY A CA 1
ATOM 580 C C . GLY A 1 81 ? 14.976 -10.542 11.872 1.00 88.38 81 GLY A C 1
ATOM 581 O O . GLY A 1 81 ? 15.033 -10.967 10.721 1.00 88.38 81 GLY A O 1
ATOM 582 N N . ARG A 1 82 ? 13.948 -10.829 12.678 1.00 86.19 82 ARG A N 1
ATOM 583 C CA . ARG A 1 82 ? 12.901 -11.786 12.300 1.00 86.19 82 ARG A CA 1
ATOM 584 C C . ARG A 1 82 ? 11.993 -11.217 11.209 1.00 86.19 82 ARG A C 1
ATOM 586 O O . ARG A 1 82 ? 11.425 -10.140 11.380 1.00 86.19 82 ARG A O 1
ATOM 593 N N . ALA A 1 83 ? 11.797 -11.973 10.135 1.00 94.25 83 ALA A N 1
ATOM 594 C CA . ALA A 1 83 ? 10.809 -11.635 9.120 1.00 94.25 83 ALA A CA 1
ATOM 595 C C . ALA A 1 83 ? 9.375 -11.723 9.672 1.00 94.25 83 ALA A C 1
ATOM 597 O O . ALA A 1 83 ? 9.096 -12.548 10.549 1.00 94.25 83 ALA A O 1
ATOM 598 N N . GLY A 1 84 ? 8.460 -10.898 9.166 1.00 95.56 84 GLY A N 1
ATOM 599 C CA . GLY A 1 84 ? 7.056 -10.978 9.568 1.00 95.56 84 GLY A CA 1
ATOM 600 C C . GLY A 1 84 ? 6.186 -9.817 9.111 1.00 95.56 84 GLY A C 1
ATOM 601 O O . GLY A 1 84 ? 6.664 -8.850 8.521 1.00 95.56 84 GLY A O 1
ATOM 602 N N . LEU A 1 85 ? 4.895 -9.937 9.409 1.00 96.75 85 LEU A N 1
ATOM 603 C CA . LEU A 1 85 ? 3.886 -8.925 9.129 1.00 96.75 85 LEU A CA 1
ATOM 604 C C . LEU A 1 85 ? 4.164 -7.640 9.922 1.00 96.75 85 LEU A C 1
ATOM 606 O O . LEU A 1 85 ? 4.418 -7.685 11.125 1.00 96.75 85 LEU A O 1
ATOM 610 N N . MET A 1 86 ? 4.118 -6.503 9.233 1.00 96.81 86 MET A N 1
ATOM 611 C CA . MET A 1 86 ? 4.283 -5.164 9.801 1.00 96.81 86 MET A CA 1
ATOM 612 C C . MET A 1 86 ? 2.954 -4.413 9.862 1.00 96.81 86 MET A C 1
ATOM 614 O O . MET A 1 86 ? 2.672 -3.761 10.868 1.00 96.81 86 MET A O 1
ATOM 618 N N . TYR A 1 87 ? 2.148 -4.501 8.799 1.00 98.1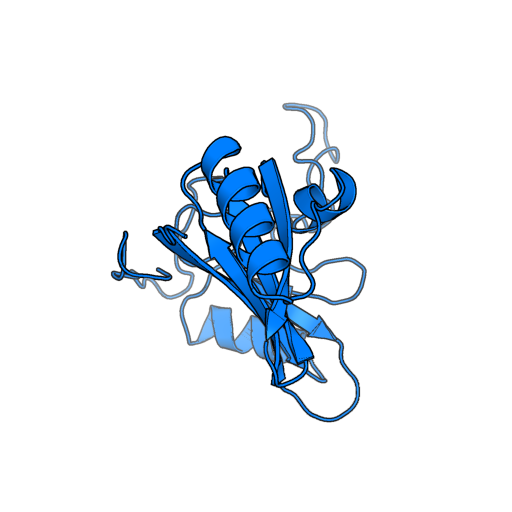9 87 TYR A N 1
ATOM 619 C CA . TYR A 1 87 ? 0.847 -3.843 8.728 1.00 98.19 87 TYR A CA 1
ATOM 620 C C . TYR A 1 87 ? -0.134 -4.552 7.786 1.00 98.19 87 TYR A C 1
ATOM 622 O O . TYR A 1 87 ? 0.277 -5.254 6.856 1.00 98.19 87 TYR A O 1
ATOM 630 N N . LEU A 1 88 ? -1.429 -4.320 8.010 1.00 97.56 88 LEU A N 1
ATOM 631 C CA . LEU A 1 88 ? -2.535 -4.732 7.139 1.00 97.56 88 LEU A CA 1
ATOM 632 C C . LEU A 1 88 ? -3.376 -3.513 6.761 1.00 97.56 88 LEU A C 1
ATOM 634 O O . LEU A 1 88 ? -3.842 -2.802 7.647 1.00 97.56 88 LEU A O 1
ATOM 638 N N . GLY A 1 89 ? -3.608 -3.308 5.467 1.00 97.88 89 GLY A N 1
ATOM 639 C CA . GLY A 1 89 ? -4.564 -2.330 4.955 1.00 97.88 89 GLY A CA 1
ATOM 640 C C . GLY A 1 89 ? -5.915 -2.985 4.702 1.00 97.88 89 GLY A C 1
ATOM 641 O O . GLY A 1 89 ? -6.005 -3.872 3.858 1.00 97.88 89 GLY A O 1
ATOM 642 N N . LEU A 1 90 ? -6.963 -2.561 5.400 1.00 97.44 90 LEU A N 1
ATOM 643 C CA . LEU A 1 90 ? -8.345 -2.997 5.209 1.00 97.44 90 LEU A CA 1
ATOM 644 C C . LEU A 1 90 ? -9.140 -1.881 4.533 1.00 97.44 90 LEU A C 1
ATOM 646 O O . LEU A 1 90 ? -9.199 -0.758 5.032 1.00 97.44 90 LEU A O 1
ATOM 650 N N . GLU A 1 91 ? -9.756 -2.186 3.396 1.00 96.69 91 GLU A N 1
ATOM 651 C CA . GLU A 1 91 ? -10.536 -1.203 2.649 1.00 96.69 91 GLU A CA 1
ATOM 652 C C . GLU A 1 91 ? -11.900 -0.973 3.314 1.00 96.69 91 GLU A C 1
ATOM 654 O O . GLU A 1 91 ? -12.612 -1.924 3.648 1.00 96.69 91 GLU A O 1
ATOM 659 N N . VAL A 1 92 ? -12.276 0.293 3.468 1.00 97.50 92 VAL A N 1
ATOM 660 C CA . VAL A 1 92 ? -13.630 0.753 3.792 1.00 97.50 92 VAL A CA 1
ATOM 661 C C . VAL A 1 92 ? -14.212 1.503 2.592 1.00 97.50 92 VAL A C 1
ATOM 663 O O . VAL A 1 92 ? -13.483 1.947 1.707 1.00 97.50 92 VAL A O 1
ATOM 666 N N . ALA A 1 93 ? -15.538 1.645 2.544 1.00 95.88 93 ALA A N 1
ATOM 667 C CA . ALA A 1 93 ? -16.221 2.122 1.339 1.00 95.88 93 ALA A CA 1
ATOM 668 C C . ALA A 1 93 ? -15.922 3.591 0.977 1.00 95.88 93 ALA A C 1
ATOM 670 O O . ALA A 1 93 ? -16.014 3.961 -0.195 1.00 95.88 93 ALA A O 1
ATOM 671 N N . GLY A 1 94 ? -15.556 4.422 1.954 1.00 97.50 94 GLY A N 1
ATOM 672 C CA . GLY A 1 94 ? -15.328 5.844 1.740 1.00 97.50 94 GLY A CA 1
ATOM 673 C C . GLY A 1 94 ? -14.962 6.601 3.012 1.00 97.50 94 GLY A C 1
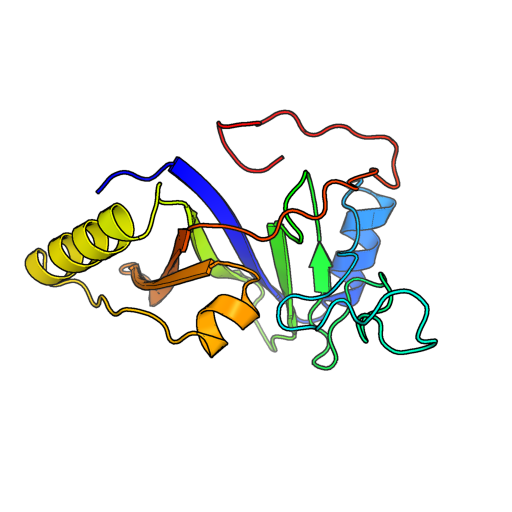ATOM 674 O O . GLY A 1 94 ? -14.734 6.016 4.073 1.00 97.50 94 GLY A O 1
ATOM 675 N N . ALA A 1 95 ? -14.906 7.930 2.886 1.00 97.94 95 ALA A N 1
ATOM 676 C CA . ALA A 1 95 ? -14.531 8.833 3.973 1.00 97.94 95 ALA A CA 1
ATOM 677 C C . ALA A 1 95 ? -15.490 8.745 5.171 1.00 97.94 95 ALA A C 1
ATOM 679 O O . ALA A 1 95 ? -15.041 8.675 6.313 1.00 97.94 95 ALA A O 1
ATOM 680 N N . LEU A 1 96 ? -16.801 8.675 4.912 1.00 97.88 96 LEU A N 1
ATOM 681 C CA . LEU A 1 96 ? -17.813 8.571 5.964 1.00 97.88 96 LEU A CA 1
ATOM 682 C C . LEU A 1 96 ? -17.666 7.264 6.752 1.00 97.88 96 LEU A C 1
ATOM 684 O O . LEU A 1 96 ? -17.691 7.267 7.982 1.00 97.88 96 LEU A O 1
ATOM 688 N N . GLU A 1 97 ? -17.474 6.144 6.056 1.00 98.38 97 GLU A N 1
ATOM 689 C CA . GLU A 1 97 ? -17.276 4.837 6.681 1.00 98.38 97 GLU A CA 1
ATOM 690 C C . GLU A 1 97 ? -15.967 4.775 7.466 1.00 98.38 97 GLU A C 1
ATOM 692 O O . GLU A 1 97 ? -15.918 4.121 8.508 1.00 98.38 97 GLU A O 1
ATOM 697 N N . LEU A 1 98 ? -14.920 5.469 7.007 1.00 98.56 98 LEU A N 1
ATOM 698 C CA . LEU A 1 98 ? -13.675 5.591 7.759 1.00 98.56 98 LEU A CA 1
ATOM 699 C C . LEU A 1 98 ? -13.899 6.337 9.079 1.00 98.56 98 LEU A C 1
ATOM 701 O O . LEU A 1 98 ? -13.493 5.851 10.136 1.00 98.56 98 LEU A O 1
ATOM 705 N N . GLU A 1 99 ? -14.560 7.495 9.041 1.00 98.38 99 GLU A N 1
ATOM 706 C CA . GLU A 1 99 ? -14.864 8.278 10.244 1.00 98.38 99 GLU A CA 1
ATOM 707 C C . GLU A 1 99 ? -15.699 7.477 11.248 1.00 98.38 99 GLU A C 1
ATOM 709 O O . GLU A 1 99 ? -15.370 7.440 12.440 1.00 98.38 99 GLU A O 1
ATOM 714 N N . GLN A 1 100 ? -16.729 6.779 10.762 1.00 98.31 100 GLN A N 1
ATOM 715 C CA . GLN A 1 100 ? -17.569 5.894 11.569 1.00 98.31 100 GLN A CA 1
ATOM 716 C C . GLN A 1 100 ? -16.756 4.751 12.183 1.00 98.31 100 GLN A C 1
ATOM 718 O O . GLN A 1 100 ? -16.829 4.530 13.390 1.00 98.31 100 GLN A O 1
ATOM 723 N N . ALA A 1 101 ? -15.932 4.062 11.390 1.00 98.31 101 ALA A N 1
ATOM 724 C CA . ALA A 1 101 ? -15.099 2.962 11.868 1.00 98.31 101 ALA A CA 1
ATOM 725 C C . ALA A 1 101 ? -14.115 3.411 12.960 1.00 98.31 101 ALA A C 1
ATOM 727 O O . ALA A 1 101 ? -13.960 2.733 13.977 1.00 98.31 101 ALA A O 1
ATOM 728 N N . LEU A 1 102 ? -13.489 4.578 12.793 1.00 98.50 102 LEU A N 1
ATOM 729 C CA . LEU A 1 102 ? -12.598 5.149 13.802 1.00 98.50 102 LEU A CA 1
ATOM 730 C C . LEU A 1 102 ? -13.352 5.556 15.077 1.00 98.50 102 LEU A C 1
ATOM 732 O O . LEU A 1 102 ? -12.822 5.391 16.176 1.00 98.50 102 LEU A O 1
ATOM 736 N N . ALA A 1 103 ? -14.571 6.087 14.957 1.00 98.31 103 ALA A N 1
ATOM 737 C CA . ALA A 1 103 ? -15.402 6.423 16.112 1.00 98.31 103 ALA A CA 1
ATOM 738 C C . ALA A 1 103 ? -15.833 5.172 16.892 1.00 98.31 103 ALA A C 1
ATOM 740 O O . ALA A 1 103 ? -15.720 5.159 18.118 1.00 98.31 103 ALA A O 1
ATOM 741 N N . GLU A 1 104 ? -16.252 4.115 16.195 1.00 98.06 104 GLU A N 1
ATOM 742 C CA . GLU A 1 104 ? -16.596 2.827 16.805 1.00 98.06 104 GLU A CA 1
ATOM 743 C C . GLU A 1 104 ? -15.405 2.206 17.551 1.00 98.06 104 GLU A C 1
ATOM 745 O O . GLU A 1 104 ? -15.561 1.768 18.691 1.00 98.06 104 GLU A O 1
ATOM 750 N N . LEU A 1 105 ? -14.205 2.220 16.957 1.00 98.00 105 LEU A N 1
ATOM 751 C CA . LEU A 1 105 ? -12.986 1.720 17.609 1.00 98.00 105 LEU A CA 1
ATOM 752 C C . LEU A 1 105 ? -12.669 2.481 18.898 1.00 98.00 105 LEU A C 1
ATOM 754 O O . LEU A 1 105 ? -12.409 1.862 19.929 1.00 98.00 105 LEU A O 1
ATOM 758 N N . ARG A 1 106 ? -12.735 3.818 18.866 1.00 98.19 106 ARG A N 1
ATOM 759 C CA . ARG A 1 106 ? -12.518 4.642 20.066 1.00 98.19 106 ARG A CA 1
ATOM 760 C C . ARG A 1 106 ? -13.557 4.355 21.147 1.00 98.19 106 ARG A C 1
ATOM 762 O O . ARG A 1 106 ? -13.198 4.265 22.317 1.00 98.19 106 ARG A O 1
ATOM 769 N N . ALA A 1 107 ? -14.825 4.184 20.769 1.0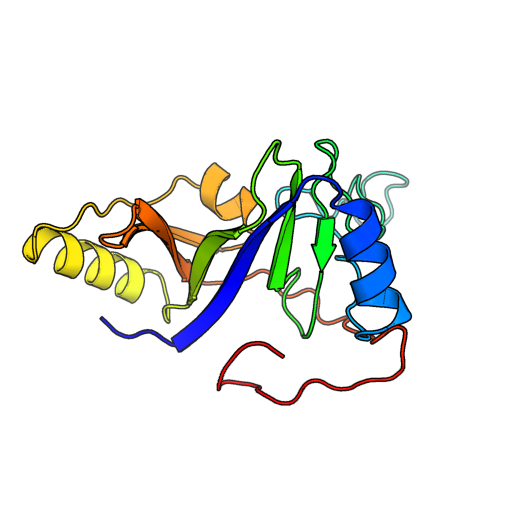0 98.25 107 ALA A N 1
ATOM 770 C CA . ALA A 1 107 ? -15.895 3.842 21.707 1.00 98.25 107 ALA A CA 1
ATOM 771 C C . ALA A 1 107 ? -15.685 2.464 22.360 1.00 98.25 107 ALA A C 1
ATOM 773 O O . ALA A 1 107 ? -16.060 2.271 23.514 1.00 98.25 107 ALA A O 1
ATOM 774 N N . ALA A 1 108 ? -15.038 1.533 21.654 1.00 97.25 108 ALA A N 1
ATOM 775 C CA . ALA A 1 108 ? -14.638 0.228 22.176 1.00 97.25 108 ALA A CA 1
ATOM 776 C C . ALA A 1 108 ? -13.338 0.255 23.012 1.00 97.25 108 ALA A C 1
ATOM 778 O O . ALA A 1 108 ? -12.889 -0.791 23.477 1.00 97.25 108 ALA A O 1
ATOM 779 N N . GLY A 1 109 ? -12.722 1.426 23.211 1.00 96.94 109 GLY A N 1
ATOM 780 C CA . GLY A 1 109 ? -11.467 1.572 23.955 1.00 96.94 109 GLY A CA 1
ATOM 781 C C . GLY A 1 109 ? -10.212 1.194 23.161 1.00 96.94 109 GLY A C 1
ATOM 782 O O . GLY A 1 109 ? -9.139 1.067 23.749 1.00 96.94 109 GLY A O 1
ATOM 783 N N . CYS A 1 110 ? -10.318 1.017 21.842 1.00 97.44 110 CYS A N 1
ATOM 784 C CA . CYS A 1 110 ? -9.174 0.765 20.971 1.00 97.44 110 CYS A CA 1
ATOM 785 C C . CYS A 1 110 ? -8.495 2.080 20.552 1.00 97.44 110 CYS A C 1
ATOM 787 O O . CYS A 1 110 ? -9.152 3.101 20.332 1.00 97.44 110 CYS A O 1
ATOM 789 N N . GLU A 1 111 ? -7.169 2.049 20.378 1.00 96.62 111 GLU A N 1
ATOM 790 C CA . GLU A 1 111 ? -6.428 3.154 19.759 1.00 96.62 111 GLU A CA 1
ATOM 791 C C . GLU A 1 111 ? -6.943 3.361 18.329 1.00 96.62 111 GLU A C 1
ATOM 793 O O . GLU A 1 111 ? -6.901 2.432 17.526 1.00 96.62 111 GLU A O 1
ATOM 798 N N . ALA A 1 112 ? -7.432 4.557 17.996 1.00 98.19 112 ALA A N 1
ATOM 799 C CA . ALA A 1 112 ? -7.885 4.857 16.642 1.00 98.19 112 ALA A CA 1
ATOM 800 C C . ALA A 1 112 ? -7.772 6.346 16.290 1.00 98.19 112 ALA A C 1
ATOM 802 O O . ALA A 1 112 ? -8.416 7.203 16.910 1.00 98.19 112 ALA A O 1
ATOM 803 N N . ARG A 1 113 ? -6.998 6.654 15.242 1.00 98.31 113 ARG A N 1
ATOM 804 C CA . ARG A 1 113 ? -6.775 8.023 14.743 1.00 98.31 113 ARG A CA 1
ATOM 805 C C . ARG A 1 113 ? -6.886 8.109 13.225 1.00 98.31 113 ARG A C 1
ATOM 807 O O . ARG A 1 113 ? -6.581 7.145 12.530 1.00 98.31 113 ARG A O 1
ATOM 814 N N . ALA A 1 114 ? -7.268 9.276 12.716 1.00 98.56 114 ALA A N 1
ATOM 815 C CA . ALA A 1 114 ? -7.097 9.579 11.299 1.00 98.56 114 ALA A CA 1
ATOM 816 C C . ALA A 1 114 ? -5.598 9.695 10.962 1.00 98.56 114 ALA A C 1
ATOM 818 O O . ALA A 1 114 ? -4.786 10.080 11.813 1.00 98.56 114 ALA A O 1
ATOM 819 N N . ALA A 1 115 ? -5.238 9.332 9.736 1.00 98.50 115 ALA A N 1
ATOM 820 C CA . ALA A 1 115 ? -3.910 9.547 9.187 1.00 98.50 115 ALA A CA 1
ATOM 821 C C . ALA A 1 115 ? -3.813 10.928 8.528 1.00 98.50 115 ALA A C 1
ATOM 823 O O . ALA A 1 115 ? -4.814 11.529 8.139 1.00 98.50 115 ALA A O 1
ATOM 824 N N . THR A 1 116 ? -2.591 11.421 8.386 1.00 98.62 116 THR A N 1
ATOM 825 C CA . THR A 1 116 ? -2.283 12.609 7.585 1.00 98.62 116 THR A CA 1
ATOM 826 C C . THR A 1 116 ? -2.345 12.296 6.088 1.00 98.62 116 THR A C 1
ATOM 828 O O . THR A 1 116 ? -2.216 11.144 5.670 1.00 98.62 116 THR A O 1
ATOM 831 N N . GLU A 1 117 ? -2.465 13.332 5.257 1.00 97.94 117 GLU A N 1
ATOM 832 C CA . GLU A 1 117 ? -2.379 13.187 3.797 1.00 97.94 117 GLU A CA 1
ATOM 833 C C . GLU A 1 117 ? -1.049 12.557 3.361 1.00 97.94 117 GLU A C 1
ATOM 835 O O . GLU A 1 117 ? -1.027 11.723 2.462 1.00 97.94 117 GLU A O 1
ATOM 840 N N . THR A 1 118 ? 0.056 12.891 4.035 1.00 97.81 118 THR A N 1
ATOM 841 C CA . THR A 1 118 ? 1.375 12.298 3.769 1.00 97.81 118 THR A CA 1
ATOM 842 C C . THR A 1 118 ? 1.393 10.799 4.068 1.00 97.81 118 THR A C 1
ATOM 844 O O . THR A 1 118 ? 1.895 10.019 3.260 1.00 97.81 118 THR A O 1
ATOM 847 N N . GLU A 1 119 ? 0.814 10.379 5.196 1.00 98.25 119 GLU A N 1
ATOM 848 C CA . GLU A 1 119 ? 0.679 8.960 5.553 1.00 98.25 119 GLU A CA 1
ATOM 849 C C . GLU A 1 119 ? -0.211 8.207 4.540 1.00 98.25 119 GLU A C 1
ATOM 851 O O . GLU A 1 119 ? 0.129 7.095 4.134 1.00 98.25 119 GLU A O 1
ATOM 856 N N . ALA A 1 120 ? -1.316 8.809 4.082 1.00 98.38 120 ALA A N 1
ATOM 857 C CA . ALA A 1 120 ? -2.188 8.224 3.056 1.00 98.38 120 ALA A CA 1
ATOM 858 C C . ALA A 1 120 ? -1.489 8.134 1.684 1.00 98.38 120 ALA A C 1
ATOM 860 O O . ALA A 1 120 ? -1.518 7.092 1.019 1.00 98.38 120 ALA A O 1
ATOM 861 N N . ARG A 1 121 ? -0.765 9.187 1.288 1.00 97.50 121 ARG A N 1
ATOM 862 C CA . ARG A 1 121 ? 0.034 9.221 0.055 1.00 97.50 121 ARG A CA 1
ATOM 863 C C . ARG A 1 121 ? 1.115 8.145 0.050 1.00 97.50 121 ARG A C 1
ATOM 865 O O . ARG A 1 121 ? 1.301 7.486 -0.971 1.00 97.50 121 ARG A O 1
ATOM 872 N N . ALA A 1 122 ? 1.766 7.911 1.190 1.00 97.12 122 ALA A N 1
ATOM 873 C CA . ALA A 1 122 ? 2.760 6.850 1.367 1.00 97.12 122 ALA A CA 1
ATOM 874 C C . ALA A 1 122 ? 2.183 5.432 1.192 1.00 97.12 122 ALA A C 1
ATOM 876 O O . ALA A 1 122 ? 2.942 4.472 1.087 1.00 97.12 122 ALA A O 1
ATOM 877 N N . ARG A 1 123 ? 0.852 5.286 1.116 1.00 98.00 123 ARG A N 1
ATOM 878 C CA . ARG A 1 123 ? 0.160 4.034 0.770 1.00 98.00 123 ARG A CA 1
ATOM 879 C C . ARG A 1 123 ? -0.554 4.064 -0.571 1.00 98.00 123 ARG A C 1
ATOM 881 O O . ARG A 1 123 ? -1.144 3.060 -0.955 1.00 98.00 123 ARG A O 1
ATOM 888 N N . ALA A 1 124 ? -0.463 5.167 -1.310 1.00 97.94 124 ALA A N 1
ATOM 889 C CA . ALA A 1 124 ? -1.217 5.387 -2.540 1.00 97.94 124 ALA A CA 1
ATOM 890 C C . ALA A 1 124 ? -2.733 5.185 -2.332 1.00 97.94 124 ALA A C 1
ATOM 892 O O . ALA A 1 124 ? -3.399 4.512 -3.121 1.00 97.94 124 ALA A O 1
ATOM 893 N N . VAL A 1 125 ? -3.275 5.767 -1.257 1.00 98.31 125 VAL A N 1
ATOM 894 C CA . VAL A 1 125 ? -4.716 5.809 -0.963 1.00 98.31 125 VAL A CA 1
ATOM 895 C C . VAL A 1 125 ? -5.174 7.250 -0.741 1.00 98.31 125 VAL A C 1
ATOM 897 O O . VAL A 1 125 ? -4.369 8.124 -0.427 1.00 98.31 125 VAL A O 1
ATOM 900 N N . THR A 1 126 ? -6.471 7.502 -0.911 1.00 98.19 126 THR A N 1
ATOM 901 C CA . THR A 1 126 ? -7.064 8.838 -0.744 1.00 98.19 126 THR A CA 1
ATOM 902 C C . THR A 1 126 ? -7.151 9.229 0.728 1.00 98.19 126 THR A C 1
ATOM 904 O O . THR A 1 126 ? -6.871 10.370 1.078 1.00 98.19 126 THR A O 1
ATOM 907 N N . GLY A 1 127 ? -7.521 8.287 1.597 1.00 98.38 127 GLY A N 1
ATOM 908 C CA . GLY A 1 127 ? -7.594 8.518 3.035 1.00 98.38 127 GLY A CA 1
ATOM 909 C C . GLY A 1 127 ? -7.334 7.247 3.828 1.00 98.38 127 GLY A C 1
ATOM 910 O O . GLY A 1 127 ? -7.518 6.133 3.328 1.00 98.38 127 GLY A O 1
ATOM 911 N N . MET A 1 128 ? -6.868 7.431 5.062 1.00 98.62 128 MET A N 1
ATOM 912 C CA . MET A 1 128 ? -6.452 6.346 5.943 1.00 98.62 128 MET A CA 1
ATOM 913 C C . MET A 1 128 ? -6.719 6.683 7.415 1.00 98.62 128 MET A C 1
ATOM 915 O O . MET A 1 128 ? -6.712 7.846 7.819 1.00 98.62 128 MET A O 1
ATOM 919 N N . GLY A 1 129 ? -6.926 5.655 8.230 1.00 98.62 129 GLY A N 1
ATOM 920 C CA . GLY A 1 129 ? -6.895 5.713 9.684 1.00 98.62 129 GLY A CA 1
ATOM 921 C C . GLY A 1 129 ? -6.060 4.576 10.263 1.00 98.62 129 GLY A C 1
ATOM 922 O O . GLY A 1 129 ? -5.915 3.525 9.644 1.00 98.62 129 GLY A O 1
ATOM 923 N N . HIS A 1 130 ? -5.518 4.783 11.457 1.00 98.56 130 HIS A N 1
ATOM 924 C CA . HIS A 1 130 ? -4.677 3.818 12.158 1.00 98.56 130 HIS A CA 1
ATOM 925 C C . HIS A 1 130 ? -5.389 3.233 13.365 1.00 98.56 130 HIS A C 1
ATOM 927 O O . HIS A 1 130 ? -6.029 3.968 14.116 1.00 98.56 130 HIS A O 1
ATOM 933 N N . THR A 1 131 ? -5.184 1.940 13.583 1.00 98.31 131 THR A N 1
ATOM 934 C CA . THR A 1 131 ? -5.444 1.231 14.837 1.00 98.31 131 THR A CA 1
ATOM 935 C C . THR A 1 131 ? -4.405 0.117 15.025 1.00 98.31 131 THR A C 1
ATOM 937 O O . THR A 1 131 ? -3.511 -0.065 14.190 1.00 98.31 131 THR A O 1
ATOM 940 N N . ARG A 1 132 ? -4.476 -0.615 16.137 1.00 97.75 132 ARG A N 1
ATOM 941 C CA . ARG A 1 132 ? -3.600 -1.753 16.430 1.00 97.75 132 ARG A CA 1
ATOM 942 C C . ARG A 1 132 ? -4.408 -2.942 16.905 1.00 97.75 132 ARG A C 1
ATOM 944 O O . ARG A 1 132 ? -5.382 -2.783 17.639 1.00 97.75 132 ARG A O 1
ATOM 951 N N . ASP A 1 133 ? -3.974 -4.129 16.504 1.00 94.88 133 ASP A N 1
ATOM 952 C CA . ASP A 1 133 ? -4.484 -5.362 17.092 1.00 94.88 133 ASP A CA 1
ATOM 953 C C . ASP A 1 133 ? -3.886 -5.592 18.503 1.00 94.88 133 ASP A C 1
ATOM 955 O O . ASP A 1 133 ? -2.932 -4.911 18.903 1.00 94.88 133 ASP A O 1
ATOM 959 N N . PRO A 1 134 ? -4.399 -6.567 19.277 1.00 94.62 134 PRO A N 1
ATOM 960 C CA . PRO A 1 134 ? -3.859 -6.878 20.602 1.00 94.62 134 PRO A CA 1
ATOM 961 C C . PRO A 1 134 ? -2.404 -7.377 20.605 1.00 94.62 134 PRO A C 1
ATOM 963 O O . PRO A 1 134 ? -1.773 -7.393 21.659 1.00 94.62 134 PRO A O 1
ATOM 966 N N . MET A 1 135 ? -1.874 -7.812 19.457 1.00 93.00 135 MET A N 1
ATOM 967 C CA . MET A 1 135 ? -0.483 -8.254 19.300 1.00 93.00 135 MET A CA 1
ATOM 968 C C . MET A 1 135 ? 0.454 -7.089 18.932 1.00 93.00 135 MET A C 1
ATOM 970 O O . MET A 1 135 ? 1.666 -7.278 18.828 1.00 93.00 135 MET A O 1
ATOM 974 N N . GLY A 1 136 ? -0.089 -5.881 18.753 1.00 92.75 136 GLY A N 1
ATOM 975 C CA . GLY A 1 136 ? 0.638 -4.672 18.381 1.00 92.75 136 GLY A CA 1
ATOM 976 C C . GLY A 1 136 ? 0.817 -4.475 16.873 1.00 92.75 136 GLY A C 1
ATOM 977 O O . GLY A 1 136 ? 1.458 -3.494 16.478 1.00 92.75 136 GLY A O 1
ATOM 978 N N . THR A 1 137 ? 0.257 -5.345 16.028 1.00 95.56 137 THR A N 1
ATOM 979 C CA . THR A 1 137 ? 0.292 -5.210 14.563 1.00 95.56 137 THR A CA 1
ATOM 980 C C . THR A 1 137 ? -0.477 -3.963 14.146 1.00 95.56 137 THR A C 1
ATOM 982 O O . THR A 1 137 ? -1.589 -3.721 14.622 1.00 95.56 137 THR A O 1
ATOM 985 N N . ALA A 1 138 ? 0.098 -3.163 13.246 1.00 97.81 138 ALA A N 1
ATOM 986 C CA . ALA A 1 138 ? -0.595 -1.999 12.711 1.00 97.81 138 ALA A CA 1
ATOM 987 C C . ALA A 1 138 ? -1.725 -2.438 11.769 1.00 97.81 138 ALA A C 1
ATOM 989 O O . ALA A 1 138 ? -1.501 -3.192 10.820 1.00 97.81 138 ALA A O 1
ATOM 990 N N . ILE A 1 139 ? -2.928 -1.934 12.018 1.00 98.38 139 ILE A N 1
ATOM 991 C CA . ILE A 1 139 ? -4.078 -2.097 11.133 1.00 98.38 139 ILE A CA 1
ATOM 992 C C . ILE A 1 139 ? -4.430 -0.721 10.577 1.00 98.38 139 ILE A C 1
ATOM 994 O O . ILE A 1 139 ? -4.562 0.257 11.315 1.00 98.38 139 ILE A O 1
ATOM 998 N N . GLU A 1 140 ? -4.561 -0.648 9.263 1.00 98.62 140 GLU A N 1
ATOM 999 C CA . GLU A 1 140 ? -4.796 0.580 8.517 1.00 98.62 140 GLU A CA 1
ATOM 1000 C C . GLU A 1 140 ? -6.150 0.473 7.828 1.00 98.62 140 GLU A C 1
ATOM 1002 O O . GLU A 1 140 ? -6.366 -0.409 7.005 1.00 98.62 140 GLU A O 1
ATOM 1007 N N . LEU A 1 141 ? -7.084 1.349 8.182 1.00 98.56 141 LEU A N 1
ATOM 1008 C CA . LEU A 1 141 ? -8.381 1.445 7.518 1.00 98.56 141 LEU A CA 1
ATOM 1009 C C . LEU A 1 141 ? -8.247 2.443 6.373 1.00 98.56 141 LEU A C 1
ATOM 1011 O O . LEU A 1 141 ? -7.903 3.591 6.635 1.00 98.56 141 LEU A O 1
ATOM 1015 N N . VAL A 1 142 ? -8.487 2.037 5.128 1.00 98.44 142 VAL A N 1
ATOM 1016 C CA . VAL A 1 142 ? -8.186 2.862 3.943 1.00 98.44 142 VAL A CA 1
ATOM 1017 C C . VAL A 1 142 ? -9.361 2.976 2.984 1.00 98.44 142 VAL A C 1
ATOM 1019 O O . VAL A 1 142 ? -10.189 2.075 2.911 1.00 98.44 142 VAL A O 1
ATOM 1022 N N . TYR A 1 143 ? -9.411 4.046 2.193 1.00 98.12 143 TYR A N 1
ATOM 1023 C CA . TYR A 1 143 ? -10.318 4.142 1.046 1.00 98.12 143 TYR A CA 1
ATOM 1024 C C . TYR A 1 143 ? -9.668 4.873 -0.133 1.00 98.12 143 TYR A C 1
ATOM 1026 O O . TYR A 1 143 ? -8.710 5.637 0.016 1.00 98.12 143 TYR A O 1
ATOM 1034 N N . GLY A 1 144 ? -10.227 4.655 -1.325 1.00 97.06 144 GLY A N 1
ATOM 1035 C CA . GLY A 1 144 ? -9.796 5.321 -2.554 1.00 97.06 144 GLY A CA 1
ATOM 1036 C C . GLY A 1 144 ? -8.358 4.973 -2.955 1.00 97.06 144 GLY A C 1
ATOM 1037 O O . GLY A 1 144 ? -7.525 5.880 -3.020 1.00 97.06 144 GLY A O 1
ATOM 1038 N N . PRO A 1 145 ? -8.040 3.689 -3.201 1.00 96.69 145 PRO A N 1
ATOM 1039 C CA . PRO A 1 145 ? -6.719 3.275 -3.663 1.00 96.69 145 PRO A CA 1
ATOM 1040 C C . PRO A 1 145 ? -6.410 3.834 -5.055 1.00 96.69 145 PRO A C 1
ATOM 1042 O O . PRO A 1 145 ? -7.284 3.904 -5.927 1.00 96.69 145 PRO A O 1
ATOM 1045 N N . VAL A 1 146 ? -5.147 4.167 -5.306 1.00 96.06 146 VAL A N 1
ATOM 1046 C CA . VAL A 1 146 ? -4.679 4.517 -6.649 1.00 96.06 146 VAL A CA 1
ATOM 1047 C C . VAL A 1 146 ? -4.694 3.263 -7.522 1.00 96.06 146 VAL A C 1
ATOM 1049 O O . VAL A 1 146 ? -4.049 2.257 -7.222 1.00 96.06 146 VAL A O 1
ATOM 1052 N N . LYS A 1 147 ? -5.428 3.331 -8.637 1.00 94.69 147 LYS A N 1
ATOM 1053 C CA . LYS A 1 147 ? -5.538 2.252 -9.627 1.00 94.69 147 LYS A CA 1
ATOM 1054 C C . LYS A 1 147 ? -4.918 2.686 -10.948 1.00 94.69 147 LYS A C 1
ATOM 1056 O O . LYS A 1 147 ? -5.473 3.538 -11.639 1.00 94.69 147 LYS A O 1
ATOM 1061 N N . ASP A 1 148 ? -3.795 2.073 -11.317 1.00 92.81 148 ASP A N 1
ATOM 1062 C CA . ASP A 1 148 ? -3.098 2.368 -12.579 1.00 92.81 148 ASP A CA 1
ATOM 1063 C C . ASP A 1 148 ? -3.480 1.427 -13.744 1.00 92.81 148 ASP A C 1
ATOM 1065 O O . ASP A 1 148 ? -3.057 1.676 -14.875 1.00 92.81 148 ASP A O 1
ATOM 1069 N N . ARG A 1 149 ? -4.285 0.383 -13.459 1.00 79.75 149 ARG A N 1
ATOM 1070 C CA . ARG A 1 149 ? -4.945 -0.535 -14.414 1.00 79.75 149 ARG A CA 1
ATOM 1071 C C . ARG A 1 149 ? -4.040 -1.187 -15.474 1.00 79.75 149 ARG A C 1
ATOM 1073 O O . ARG A 1 149 ? -4.464 -1.401 -16.607 1.00 79.75 149 ARG A O 1
ATOM 1080 N N . LYS A 1 150 ? -2.780 -1.491 -15.140 1.00 84.44 150 LYS A N 1
ATOM 1081 C CA . LYS A 1 150 ? -1.832 -2.171 -16.049 1.00 84.44 150 LYS A CA 1
ATOM 1082 C C . LYS A 1 150 ? -1.148 -3.380 -15.421 1.00 84.44 150 LYS A C 1
ATOM 1084 O O . LYS A 1 150 ? 0.070 -3.513 -15.524 1.00 84.44 150 LYS A O 1
ATOM 1089 N N . PHE A 1 151 ? -1.910 -4.239 -14.757 1.00 89.69 151 PHE A N 1
ATOM 1090 C CA . PHE A 1 151 ? -1.354 -5.507 -14.313 1.00 89.69 151 PHE A CA 1
ATOM 1091 C C . PHE A 1 151 ? -1.153 -6.449 -15.501 1.00 89.69 151 PHE A C 1
ATOM 1093 O O . PHE A 1 151 ? -2.084 -6.734 -16.250 1.00 89.69 151 PHE A O 1
ATOM 1100 N N . VAL A 1 152 ? 0.084 -6.910 -15.665 1.00 90.12 152 VAL A N 1
ATOM 1101 C CA . VAL A 1 152 ? 0.455 -7.996 -16.569 1.00 90.12 152 VAL A CA 1
ATOM 1102 C C . VAL A 1 152 ? 1.390 -8.893 -15.781 1.00 90.12 152 VAL A C 1
ATOM 1104 O O . VAL A 1 152 ? 2.491 -8.474 -15.420 1.00 90.12 152 VAL A O 1
ATOM 1107 N N . SER A 1 153 ? 0.944 -10.111 -15.485 1.00 90.12 153 SER A N 1
ATOM 1108 C CA . SER A 1 153 ? 1.781 -11.073 -14.779 1.00 90.12 153 SER A CA 1
ATOM 1109 C C . SER A 1 153 ? 3.034 -11.389 -15.606 1.00 90.12 153 SER A C 1
ATOM 1111 O O . SER A 1 153 ? 2.898 -11.827 -16.753 1.00 90.12 153 SER A O 1
ATOM 1113 N N . PRO A 1 154 ? 4.249 -11.256 -15.041 1.00 87.56 154 PRO A N 1
ATOM 1114 C CA . PRO A 1 154 ? 5.478 -11.654 -15.729 1.00 87.56 154 PRO A CA 1
ATOM 1115 C C . PRO A 1 154 ? 5.533 -13.150 -16.074 1.00 87.56 154 PRO A C 1
ATOM 1117 O O . PRO A 1 154 ? 6.275 -13.542 -16.970 1.00 87.56 154 PRO A O 1
ATOM 1120 N N . ALA A 1 155 ? 4.734 -13.972 -15.387 1.00 89.69 155 ALA A N 1
ATOM 1121 C CA . ALA A 1 155 ? 4.633 -15.413 -15.600 1.00 89.69 155 ALA A CA 1
ATOM 1122 C C . ALA A 1 155 ? 3.344 -15.830 -16.340 1.00 89.69 155 ALA A C 1
ATOM 1124 O O . ALA A 1 155 ? 3.039 -17.018 -16.410 1.00 89.69 155 ALA A O 1
ATOM 1125 N N . GLY A 1 156 ? 2.571 -14.875 -16.877 1.00 87.19 156 GLY A N 1
ATOM 1126 C CA . GLY A 1 156 ? 1.325 -15.161 -17.599 1.00 87.19 156 GLY A CA 1
ATOM 1127 C C . GLY A 1 156 ? 0.183 -15.682 -16.717 1.00 87.19 156 GLY A C 1
ATOM 1128 O O . GLY A 1 156 ? -0.680 -16.403 -17.207 1.00 87.19 156 GLY A O 1
ATOM 1129 N N . MET A 1 157 ? 0.194 -15.355 -15.422 1.00 89.19 157 MET A N 1
ATOM 1130 C CA . MET A 1 157 ? -0.833 -15.757 -14.457 1.00 89.19 157 MET A CA 1
ATOM 1131 C C . MET A 1 157 ? -1.987 -14.749 -14.366 1.00 89.19 157 MET A C 1
ATOM 1133 O O . MET A 1 157 ? -1.812 -13.554 -14.608 1.00 89.19 157 MET A O 1
ATOM 1137 N N . GLU A 1 158 ? -3.144 -15.240 -13.925 1.00 86.50 158 GLU A N 1
ATOM 1138 C CA . GLU A 1 158 ? -4.293 -14.435 -13.508 1.00 86.50 158 GLU A CA 1
ATOM 1139 C C . GLU A 1 158 ? -4.583 -14.688 -12.026 1.00 86.50 158 GLU A C 1
ATOM 1141 O O . GLU A 1 158 ? -4.470 -15.817 -11.541 1.00 86.50 158 GLU A O 1
ATOM 1146 N N . PHE A 1 159 ? -4.972 -13.636 -11.309 1.00 85.88 159 PHE A N 1
ATOM 1147 C CA . PHE A 1 159 ? -5.446 -13.726 -9.934 1.00 85.88 159 PHE A CA 1
ATOM 1148 C C . PHE A 1 159 ? -6.970 -13.524 -9.910 1.00 85.88 159 PHE A C 1
ATOM 1150 O O . PHE A 1 159 ? -7.512 -12.773 -10.715 1.00 85.88 159 PHE A O 1
ATOM 1157 N N . GLY A 1 160 ? -7.673 -14.290 -9.066 1.00 82.00 160 GLY A N 1
ATOM 1158 C CA . GLY A 1 160 ? -9.123 -14.502 -9.200 1.00 82.00 160 GLY A CA 1
ATOM 1159 C C . GLY A 1 160 ? -9.951 -14.256 -7.940 1.00 82.00 160 GLY A C 1
ATOM 1160 O O . GLY A 1 160 ? -11.093 -14.711 -7.878 1.00 82.00 160 GLY A O 1
ATOM 1161 N N . ALA A 1 161 ? -9.409 -13.593 -6.919 1.00 79.56 161 ALA A N 1
ATOM 1162 C CA . ALA A 1 161 ? -10.181 -13.254 -5.724 1.00 79.56 161 ALA A CA 1
ATOM 1163 C C . ALA A 1 161 ? -11.196 -12.130 -6.009 1.00 79.56 161 ALA A C 1
ATOM 1165 O O . ALA A 1 161 ? -12.277 -12.105 -5.415 1.00 79.56 161 ALA A O 1
ATOM 1166 N N . GLY A 1 162 ? -10.892 -11.216 -6.931 1.00 77.25 162 GLY A N 1
ATOM 1167 C CA . GLY A 1 162 ? -11.744 -10.092 -7.295 1.00 77.25 162 GLY A CA 1
ATOM 1168 C C . GLY A 1 162 ? -12.137 -9.270 -6.067 1.00 77.25 162 GLY A C 1
ATOM 1169 O O . GLY A 1 162 ? -11.296 -8.817 -5.298 1.00 77.25 162 GLY A O 1
ATOM 1170 N N . ALA A 1 163 ? -13.441 -9.094 -5.849 1.00 69.75 163 ALA A N 1
ATOM 1171 C CA . ALA A 1 163 ? -13.948 -8.368 -4.682 1.00 69.75 163 ALA A CA 1
ATOM 1172 C C . ALA A 1 163 ? -13.799 -9.134 -3.350 1.00 69.75 163 ALA A C 1
ATOM 1174 O O . ALA A 1 163 ? -14.037 -8.553 -2.294 1.00 69.75 163 ALA A O 1
ATOM 1175 N N . LEU A 1 164 ? -13.443 -10.424 -3.375 1.00 70.81 164 LEU A N 1
ATOM 1176 C CA . LEU A 1 164 ? -13.363 -11.272 -2.180 1.00 70.81 164 LEU A CA 1
ATOM 1177 C C . LEU A 1 164 ? -11.995 -11.221 -1.487 1.00 70.81 164 LEU A C 1
ATOM 1179 O O . LEU A 1 164 ? -11.833 -11.826 -0.427 1.00 70.81 164 LEU A O 1
ATOM 1183 N N . GLY A 1 165 ? -11.004 -10.529 -2.052 1.00 70.75 165 GLY A N 1
ATOM 1184 C CA . GLY A 1 165 ? -9.676 -10.482 -1.454 1.00 70.75 165 GLY A CA 1
ATOM 1185 C C . GLY A 1 165 ? -8.634 -9.784 -2.312 1.00 70.75 165 GLY A C 1
ATOM 1186 O O . GLY A 1 165 ? -8.916 -8.807 -3.000 1.00 70.75 165 GLY A O 1
ATOM 1187 N N . VAL A 1 166 ? -7.403 -10.278 -2.213 1.00 78.06 166 VAL A N 1
ATOM 1188 C CA . VAL A 1 166 ? -6.271 -9.776 -2.990 1.00 78.06 166 VAL A CA 1
ATOM 1189 C C . VAL A 1 166 ? -6.135 -10.620 -4.253 1.00 78.06 166 VAL A C 1
ATOM 1191 O O . VAL A 1 166 ? -5.991 -11.840 -4.138 1.00 78.06 166 VAL A O 1
ATOM 1194 N N . GLY A 1 167 ? -6.116 -9.964 -5.418 1.00 71.06 167 GLY A N 1
ATOM 1195 C CA . GLY A 1 167 ? -5.894 -10.615 -6.708 1.00 71.06 167 GLY A CA 1
ATOM 1196 C C . GLY A 1 167 ? -7.125 -10.681 -7.589 1.00 71.06 167 GLY A C 1
ATOM 1197 O O . GLY A 1 167 ? -8.169 -11.153 -7.103 1.00 71.06 167 GLY A O 1
#

pLDDT: mean 94.48, std 5.79, range [69.75, 98.62]

Radius of gyration: 16.16 Å; chains: 1; bounding box: 35×34×46 Å